Protein AF-A0A0U5F7L4-F1 (afdb_monomer_lite)

Sequence (160 aa):
MARRYADMTDTNKTPPSSIAPKRGPFAKRTLRQHILRRLAMVLPLTLLMIVLAKSGILERMVDRYTFSAQSWYDDTALVQHLRLKVTQNGMTHDRPDCLLFVVNGNDQPTASRIDVMEKSTGTCPAPKGELNKLFTLKVDRMNRIVFSDQGSPGQFHPIP

Structure (mmCIF, N/CA/C/O backbone):
data_AF-A0A0U5F7L4-F1
#
_entry.id   AF-A0A0U5F7L4-F1
#
loop_
_atom_site.group_PDB
_atom_site.id
_atom_site.type_symbol
_atom_site.label_atom_id
_atom_site.label_alt_id
_atom_site.label_comp_id
_atom_site.label_asym_id
_atom_site.label_entity_id
_atom_site.label_seq_id
_atom_site.pdbx_PDB_ins_code
_atom_site.Cartn_x
_atom_site.Cartn_y
_atom_site.Cartn_z
_atom_site.occupancy
_atom_site.B_iso_or_equiv
_atom_site.auth_seq_id
_atom_site.auth_comp_id
_atom_site.auth_asym_id
_atom_site.auth_atom_id
_atom_site.pdbx_PDB_model_num
ATOM 1 N N . MET A 1 1 ? 92.763 34.459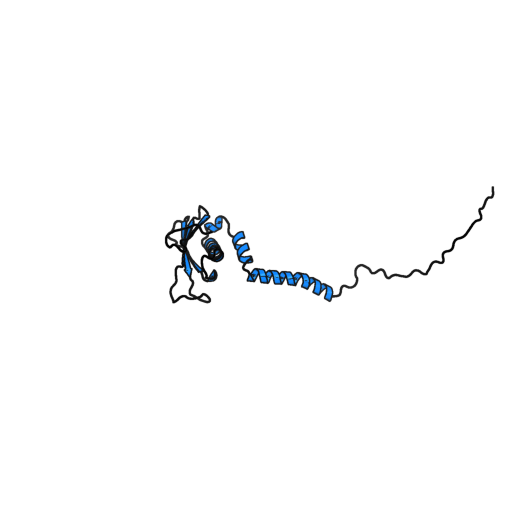 -50.296 1.00 43.00 1 MET A N 1
ATOM 2 C CA . MET A 1 1 ? 91.528 34.441 -49.481 1.00 43.00 1 MET A CA 1
ATOM 3 C C . MET A 1 1 ? 91.872 33.960 -48.080 1.00 43.00 1 MET A C 1
ATOM 5 O O . MET A 1 1 ? 92.042 32.768 -47.882 1.00 43.00 1 MET A O 1
ATOM 9 N N . ALA A 1 2 ? 92.029 34.878 -47.129 1.00 44.31 2 ALA A N 1
ATOM 10 C CA . ALA A 1 2 ? 92.187 34.549 -45.716 1.00 44.31 2 ALA A CA 1
ATOM 11 C C . ALA A 1 2 ? 91.521 35.659 -44.897 1.00 44.31 2 ALA A C 1
ATOM 13 O O . ALA A 1 2 ? 92.039 36.766 -44.797 1.00 44.31 2 ALA A O 1
ATOM 14 N N . ARG A 1 3 ? 90.333 35.374 -44.366 1.00 40.88 3 ARG A N 1
ATOM 15 C CA . ARG A 1 3 ? 89.699 36.143 -43.293 1.00 40.88 3 ARG A CA 1
ATOM 16 C C . ARG A 1 3 ? 89.277 35.128 -42.242 1.00 40.88 3 ARG A C 1
ATOM 18 O O . ARG A 1 3 ? 88.317 34.395 -42.453 1.00 40.88 3 ARG A O 1
ATOM 25 N N . ARG A 1 4 ? 90.024 35.045 -41.143 1.00 45.12 4 ARG A N 1
ATOM 26 C CA . ARG A 1 4 ? 89.525 34.457 -39.899 1.00 45.12 4 ARG A CA 1
ATOM 27 C C . ARG A 1 4 ? 89.303 35.597 -38.923 1.00 45.12 4 ARG A C 1
ATOM 29 O O . ARG A 1 4 ? 90.206 36.385 -38.669 1.00 45.12 4 ARG A O 1
ATOM 36 N N . TYR A 1 5 ? 88.059 35.676 -38.480 1.00 50.41 5 TYR A N 1
ATOM 37 C CA . TYR A 1 5 ? 87.548 36.581 -37.472 1.00 50.41 5 TYR A CA 1
ATOM 38 C C . TYR A 1 5 ? 88.213 36.300 -36.121 1.00 50.41 5 TYR A C 1
ATOM 40 O O . TYR A 1 5 ? 88.305 35.147 -35.702 1.00 50.41 5 TYR A O 1
ATOM 48 N N . ALA A 1 6 ? 88.631 37.366 -35.449 1.00 48.78 6 ALA A N 1
ATOM 49 C CA . ALA A 1 6 ? 88.587 37.453 -33.998 1.00 48.78 6 ALA A CA 1
ATOM 50 C C . ALA A 1 6 ? 87.252 38.126 -33.647 1.00 48.78 6 ALA A C 1
ATOM 52 O O . ALA A 1 6 ? 86.928 39.114 -34.301 1.00 48.78 6 ALA A O 1
ATOM 53 N N . ASP A 1 7 ? 86.483 37.589 -32.695 1.00 41.69 7 ASP A N 1
ATOM 54 C CA . ASP A 1 7 ? 86.175 38.332 -31.467 1.00 41.69 7 ASP A CA 1
ATOM 55 C C . ASP A 1 7 ? 85.413 37.516 -30.402 1.00 41.69 7 ASP A C 1
ATOM 57 O O . ASP A 1 7 ? 84.616 36.640 -30.731 1.00 41.69 7 ASP A O 1
ATOM 61 N N . MET A 1 8 ? 85.696 37.886 -29.146 1.00 43.41 8 MET A N 1
ATOM 62 C CA . MET A 1 8 ? 84.836 37.992 -27.950 1.00 43.41 8 MET A CA 1
ATOM 63 C C . MET A 1 8 ? 83.950 36.810 -27.501 1.00 43.41 8 MET A C 1
ATOM 65 O O . MET A 1 8 ? 82.971 36.438 -28.133 1.00 43.41 8 MET A O 1
ATOM 69 N N . THR A 1 9 ? 84.357 36.123 -26.421 1.00 51.75 9 THR A N 1
ATOM 70 C CA . THR A 1 9 ? 83.845 36.243 -25.028 1.00 51.75 9 THR A CA 1
ATOM 71 C C . THR A 1 9 ? 82.383 35.836 -24.839 1.00 51.75 9 THR A C 1
ATOM 73 O O . THR A 1 9 ? 81.502 36.580 -25.238 1.00 51.75 9 THR A O 1
ATOM 76 N N . ASP A 1 10 ? 82.124 34.760 -24.087 1.00 40.44 10 ASP A N 1
ATOM 77 C CA . ASP A 1 10 ? 81.362 34.916 -22.844 1.00 40.44 10 ASP A CA 1
ATOM 78 C C . ASP A 1 10 ? 81.477 33.709 -21.902 1.00 40.44 10 ASP A C 1
ATOM 80 O O . ASP A 1 10 ? 81.644 32.550 -22.283 1.00 40.44 10 ASP A O 1
ATOM 84 N N . THR A 1 11 ? 81.397 34.057 -20.633 1.00 53.69 11 THR A N 1
ATOM 85 C CA . THR A 1 11 ? 81.319 33.244 -19.434 1.00 53.69 11 THR A CA 1
ATOM 86 C C . THR A 1 11 ? 80.135 32.269 -19.429 1.00 53.69 11 THR A C 1
ATOM 88 O O . THR A 1 11 ? 78.992 32.670 -19.605 1.00 53.69 11 THR A O 1
ATOM 91 N N . ASN A 1 12 ? 80.363 30.998 -19.074 1.00 48.53 12 ASN A N 1
ATOM 92 C CA . ASN A 1 12 ? 79.482 30.354 -18.094 1.00 48.53 12 ASN A CA 1
ATOM 93 C C . ASN A 1 12 ? 80.121 29.123 -17.444 1.00 48.53 12 ASN A C 1
ATOM 95 O O . ASN A 1 12 ? 80.440 28.124 -18.083 1.00 48.53 12 ASN A O 1
ATOM 99 N N . LYS A 1 13 ? 80.294 29.220 -16.130 1.00 47.81 13 LYS A N 1
ATOM 100 C CA . LYS A 1 13 ? 80.770 28.169 -15.241 1.00 47.81 13 LYS A CA 1
ATOM 101 C C . LYS A 1 13 ? 79.574 27.265 -14.934 1.00 47.81 13 LYS A C 1
ATOM 103 O O . LYS A 1 13 ? 78.737 27.616 -14.110 1.00 47.81 13 LYS A O 1
ATOM 108 N N . THR A 1 14 ? 79.473 26.123 -15.605 1.00 52.44 14 THR A N 1
ATOM 109 C CA . THR A 1 14 ? 78.407 25.137 -15.377 1.00 52.44 14 THR A CA 1
ATOM 110 C C . THR A 1 14 ? 78.444 24.643 -13.921 1.00 52.44 14 THR A C 1
ATOM 112 O O . THR A 1 14 ? 79.477 24.116 -13.498 1.00 52.44 14 THR A O 1
ATOM 115 N N . PRO A 1 15 ? 77.371 24.785 -13.120 1.00 60.72 15 PRO A N 1
ATOM 116 C CA . PRO A 1 15 ? 77.307 24.149 -11.809 1.00 60.72 15 PRO A CA 1
ATOM 117 C C . PRO A 1 15 ? 77.112 22.629 -11.971 1.00 60.72 15 PRO A C 1
ATOM 119 O O . PRO A 1 15 ? 76.511 22.189 -12.956 1.00 60.72 15 PRO A O 1
ATOM 122 N N . PRO A 1 16 ? 77.606 21.800 -11.031 1.00 51.84 16 PRO A N 1
ATOM 123 C CA . PRO A 1 16 ? 77.434 20.359 -11.115 1.00 51.84 16 PRO A CA 1
ATOM 124 C C . PRO A 1 16 ? 75.949 19.998 -11.043 1.00 51.84 16 PRO A C 1
ATOM 126 O O . PRO A 1 16 ? 75.221 20.431 -10.151 1.00 51.84 16 PRO A O 1
ATOM 129 N N . SER A 1 17 ? 75.539 19.183 -12.014 1.00 51.44 17 SER A N 1
ATOM 130 C CA . SER A 1 17 ? 74.264 18.477 -12.107 1.00 51.44 17 SER A CA 1
ATOM 131 C C . SER A 1 17 ? 73.779 17.999 -10.735 1.00 51.44 17 SER A C 1
ATOM 133 O O . SER A 1 17 ? 74.253 16.985 -10.216 1.00 51.44 17 SER A O 1
ATOM 135 N N . SER A 1 18 ? 72.794 18.695 -10.163 1.00 50.94 18 SER A N 1
ATOM 136 C CA . SER A 1 18 ? 72.027 18.165 -9.045 1.00 50.94 18 SER A CA 1
ATOM 137 C C . SER A 1 18 ? 71.189 17.002 -9.572 1.00 50.94 18 SER A C 1
ATOM 139 O O . SER A 1 18 ? 70.247 17.154 -10.349 1.00 50.94 18 SER A O 1
ATOM 141 N N . ILE A 1 19 ? 71.572 15.791 -9.178 1.00 56.56 19 ILE A N 1
ATOM 142 C CA . ILE A 1 19 ? 70.751 14.598 -9.349 1.00 56.56 19 ILE A CA 1
ATOM 143 C C . ILE A 1 19 ? 69.530 14.794 -8.447 1.00 56.56 19 ILE A C 1
ATOM 145 O O . ILE A 1 19 ? 69.525 14.423 -7.276 1.00 56.56 19 ILE A O 1
ATOM 149 N N . ALA A 1 20 ? 68.487 15.427 -8.977 1.00 58.56 20 ALA A N 1
ATOM 150 C CA . ALA A 1 20 ? 67.162 15.334 -8.396 1.00 58.56 20 ALA A CA 1
ATOM 151 C C . ALA A 1 20 ? 66.707 13.873 -8.559 1.00 58.56 20 ALA A C 1
ATOM 153 O O . ALA A 1 20 ? 66.640 13.383 -9.693 1.00 58.56 20 ALA A O 1
ATOM 154 N N . PRO A 1 21 ? 66.386 13.139 -7.479 1.00 51.12 21 PRO A N 1
ATOM 155 C CA . PRO A 1 21 ? 65.800 11.824 -7.638 1.00 51.12 21 PRO A CA 1
ATOM 156 C C . PRO A 1 21 ? 64.419 12.018 -8.266 1.00 51.12 21 PRO A C 1
ATOM 158 O O . PRO A 1 21 ? 63.513 12.588 -7.652 1.00 51.12 21 PRO A O 1
ATOM 161 N N . LYS A 1 22 ? 64.263 11.555 -9.511 1.00 52.31 22 LYS A N 1
ATOM 162 C CA . LYS A 1 22 ? 62.968 11.435 -10.183 1.00 52.31 22 LYS A CA 1
ATOM 163 C C . LYS A 1 22 ? 62.052 10.592 -9.292 1.00 52.31 22 LYS A C 1
ATOM 165 O O . LYS A 1 22 ? 62.148 9.367 -9.267 1.00 52.31 22 LYS A O 1
ATOM 170 N N . ARG A 1 23 ? 61.165 11.246 -8.538 1.00 55.59 23 ARG A N 1
ATOM 171 C CA . ARG A 1 23 ? 60.051 10.594 -7.844 1.00 55.59 23 ARG A CA 1
ATOM 172 C C . ARG A 1 23 ? 59.111 10.041 -8.914 1.00 55.59 23 ARG A C 1
ATOM 174 O O . ARG A 1 23 ? 58.290 10.769 -9.459 1.00 55.59 23 ARG A O 1
ATOM 181 N N . GLY A 1 24 ? 59.280 8.764 -9.250 1.00 55.28 24 GLY A N 1
ATOM 182 C CA . GLY A 1 24 ? 58.342 8.027 -10.094 1.00 55.28 24 GLY A CA 1
ATOM 183 C C . GLY A 1 24 ? 56.948 7.940 -9.448 1.00 55.28 24 GLY A C 1
ATOM 184 O O . GLY A 1 24 ? 56.811 8.142 -8.239 1.00 55.28 24 GLY A O 1
ATOM 185 N N . PRO A 1 25 ? 55.901 7.596 -10.217 1.00 58.78 25 PRO A N 1
ATOM 186 C CA . PRO A 1 25 ? 54.493 7.686 -9.801 1.00 58.78 25 PRO A CA 1
ATOM 187 C C . PRO A 1 25 ? 54.070 6.638 -8.751 1.00 58.78 25 PRO A C 1
ATOM 189 O O . PRO A 1 25 ? 52.902 6.559 -8.375 1.00 58.78 25 PRO A O 1
ATOM 192 N N . PHE A 1 26 ? 55.023 5.863 -8.232 1.00 58.25 26 PHE A N 1
ATOM 193 C CA . PHE A 1 26 ? 54.833 4.839 -7.210 1.00 58.25 26 PHE A CA 1
ATOM 194 C C . PHE A 1 26 ? 55.540 5.221 -5.906 1.00 58.25 26 PHE A C 1
ATOM 196 O O . PHE A 1 26 ? 56.263 4.423 -5.308 1.00 58.25 26 PHE A O 1
ATOM 203 N N . ALA A 1 27 ? 55.325 6.453 -5.434 1.00 56.97 27 ALA A N 1
ATOM 204 C CA . ALA A 1 27 ? 55.546 6.761 -4.026 1.00 56.97 27 ALA A CA 1
ATOM 205 C C . ALA A 1 27 ? 54.717 5.758 -3.210 1.00 56.97 27 ALA A C 1
ATOM 207 O O . ALA A 1 27 ? 53.495 5.721 -3.351 1.00 56.97 27 ALA A O 1
ATOM 208 N N . LYS A 1 28 ? 55.396 4.894 -2.443 1.00 58.44 28 LYS A N 1
ATOM 209 C CA . LYS A 1 28 ? 54.816 3.797 -1.658 1.00 58.44 28 LYS A CA 1
ATOM 210 C C . LYS A 1 28 ? 53.598 4.301 -0.873 1.00 58.44 28 LYS A C 1
ATOM 212 O O . LYS A 1 28 ? 53.746 4.900 0.189 1.00 58.44 28 LYS A O 1
ATOM 217 N N . ARG A 1 29 ? 52.393 4.089 -1.414 1.00 57.72 29 ARG A N 1
ATOM 218 C CA . ARG A 1 29 ? 51.141 4.427 -0.735 1.00 57.72 29 ARG A CA 1
ATOM 219 C C . ARG A 1 29 ? 51.043 3.513 0.471 1.00 57.72 29 ARG A C 1
ATOM 221 O O . ARG A 1 29 ? 51.073 2.292 0.343 1.00 57.72 29 ARG A O 1
ATOM 228 N N . THR A 1 30 ? 51.006 4.107 1.654 1.00 69.56 30 THR A N 1
ATOM 229 C CA . THR A 1 30 ? 50.956 3.352 2.902 1.00 69.56 30 THR A CA 1
ATOM 230 C C . THR A 1 30 ? 49.637 2.573 2.956 1.00 69.56 30 THR A C 1
ATOM 232 O O . THR A 1 30 ? 48.599 3.077 2.526 1.00 69.56 30 THR A O 1
ATOM 235 N N . LEU A 1 31 ? 49.640 1.347 3.493 1.00 66.81 31 LEU A N 1
ATOM 236 C CA . LEU A 1 31 ? 48.420 0.545 3.729 1.00 66.81 31 LEU A CA 1
ATOM 237 C C . LEU A 1 31 ? 47.307 1.376 4.397 1.00 66.81 31 LEU A C 1
ATOM 239 O O . LEU A 1 31 ? 46.130 1.247 4.064 1.00 66.81 31 LEU A O 1
ATOM 243 N N . ARG A 1 32 ? 47.707 2.313 5.266 1.00 68.75 32 ARG A N 1
ATOM 244 C CA . ARG A 1 32 ? 46.832 3.287 5.930 1.00 68.75 32 ARG A CA 1
ATOM 245 C C . ARG A 1 32 ? 46.059 4.179 4.950 1.00 68.75 32 ARG A C 1
ATOM 247 O O . ARG A 1 32 ? 44.870 4.384 5.158 1.00 68.75 32 ARG A O 1
ATOM 254 N N . GLN A 1 33 ? 46.671 4.656 3.863 1.00 72.38 33 GLN A N 1
ATOM 255 C CA . GLN A 1 33 ? 45.979 5.451 2.836 1.00 72.38 33 GLN A CA 1
ATOM 256 C C . GLN A 1 33 ? 44.962 4.628 2.035 1.00 72.38 33 GLN A C 1
ATOM 258 O O . GLN A 1 33 ? 43.900 5.141 1.684 1.00 72.38 33 GLN A O 1
ATOM 263 N N . HIS A 1 34 ? 45.251 3.351 1.770 1.00 73.69 34 HIS A N 1
ATOM 264 C CA . HIS A 1 34 ? 44.293 2.460 1.109 1.00 73.69 34 HIS A CA 1
ATOM 265 C C . HIS A 1 34 ? 43.076 2.175 1.995 1.00 73.69 34 HIS A C 1
ATOM 267 O O . HIS A 1 34 ? 41.945 2.200 1.509 1.00 73.69 34 HIS A O 1
ATOM 273 N N . ILE A 1 35 ? 43.303 1.959 3.292 1.00 76.31 35 ILE A N 1
ATOM 274 C CA . ILE A 1 35 ? 42.242 1.723 4.275 1.00 76.31 35 ILE A CA 1
ATOM 275 C C . ILE A 1 35 ? 41.391 2.984 4.470 1.00 76.31 35 ILE A C 1
ATOM 277 O O . ILE A 1 35 ? 40.173 2.899 4.352 1.00 76.31 35 ILE A O 1
ATOM 281 N N . LEU A 1 36 ? 42.008 4.156 4.666 1.00 81.44 36 LEU A N 1
ATOM 282 C CA . LEU A 1 36 ? 41.296 5.435 4.811 1.00 81.44 36 LEU A CA 1
ATOM 283 C C . LEU A 1 36 ? 40.423 5.757 3.594 1.00 81.44 36 LEU A C 1
ATOM 285 O O . LEU A 1 36 ? 39.279 6.169 3.753 1.00 81.44 36 LEU A O 1
ATOM 289 N N . ARG A 1 37 ? 40.920 5.515 2.374 1.00 78.69 37 ARG A N 1
ATOM 290 C CA . ARG A 1 37 ? 40.140 5.740 1.148 1.00 78.69 37 ARG A CA 1
ATOM 291 C C . ARG A 1 37 ? 38.976 4.757 1.001 1.00 78.69 37 ARG A C 1
ATOM 293 O O . ARG A 1 37 ? 37.916 5.154 0.528 1.00 78.69 37 ARG A O 1
ATOM 300 N N . ARG A 1 38 ? 39.154 3.492 1.403 1.00 75.94 38 ARG A N 1
ATOM 301 C CA . ARG A 1 38 ? 38.055 2.512 1.426 1.00 75.94 38 ARG A CA 1
ATOM 302 C C . ARG A 1 38 ? 37.016 2.876 2.482 1.00 75.94 38 ARG A C 1
ATOM 304 O O . ARG A 1 38 ? 35.839 2.891 2.156 1.00 75.94 38 ARG A O 1
ATOM 311 N N . LEU A 1 39 ? 37.432 3.247 3.691 1.00 79.75 39 LEU A N 1
ATOM 312 C CA . LEU A 1 39 ? 36.534 3.731 4.744 1.00 79.75 39 LEU A CA 1
ATOM 313 C C . LEU A 1 39 ? 35.751 4.969 4.299 1.00 79.75 39 LEU A C 1
ATOM 315 O O . LEU A 1 39 ? 34.542 5.003 4.478 1.00 79.75 39 LEU A O 1
ATOM 319 N N . ALA A 1 40 ? 36.399 5.930 3.642 1.00 81.94 40 ALA A N 1
ATOM 320 C CA . ALA A 1 40 ? 35.739 7.138 3.151 1.00 81.94 40 ALA A CA 1
ATOM 321 C C . ALA A 1 40 ? 34.647 6.871 2.098 1.00 81.94 40 ALA A C 1
ATOM 323 O O . ALA A 1 40 ? 33.744 7.687 1.966 1.00 81.94 40 ALA A O 1
ATOM 324 N N . MET A 1 41 ? 34.704 5.754 1.361 1.00 80.06 41 MET A N 1
ATOM 325 C CA . MET A 1 41 ? 33.634 5.358 0.431 1.00 80.06 41 MET A CA 1
ATOM 326 C C . MET A 1 41 ? 32.618 4.404 1.059 1.00 80.06 41 MET A C 1
ATOM 328 O O . MET A 1 41 ? 31.425 4.525 0.809 1.00 80.06 41 MET A O 1
ATOM 332 N N . VAL A 1 42 ? 33.077 3.448 1.867 1.00 84.25 42 VAL A N 1
ATOM 333 C CA . VAL A 1 42 ? 32.216 2.411 2.448 1.00 84.25 42 VAL A CA 1
ATOM 334 C C . VAL A 1 42 ? 31.340 2.991 3.554 1.00 84.25 42 VAL A C 1
ATOM 336 O O . VAL A 1 42 ? 30.157 2.683 3.605 1.00 84.25 42 VAL A O 1
ATOM 339 N N . LEU A 1 43 ? 31.888 3.866 4.400 1.00 84.50 43 LEU A N 1
ATOM 340 C CA . LEU A 1 43 ? 31.175 4.453 5.533 1.00 84.50 43 LEU A CA 1
ATOM 341 C C . LEU A 1 43 ? 29.956 5.309 5.133 1.00 84.50 43 LEU A C 1
ATOM 343 O O . LEU A 1 43 ? 28.902 5.111 5.732 1.00 84.50 43 LEU A O 1
ATOM 347 N N . PRO A 1 44 ? 30.016 6.216 4.133 1.00 84.81 44 PRO A N 1
ATOM 348 C CA . PRO A 1 44 ? 28.811 6.918 3.694 1.00 84.81 44 PRO A CA 1
ATOM 349 C C . PRO A 1 44 ? 27.798 5.970 3.045 1.00 84.81 44 PRO A C 1
ATOM 351 O O . PRO A 1 44 ? 26.600 6.173 3.209 1.00 84.81 44 PRO A O 1
ATOM 354 N N . LEU A 1 45 ? 28.250 4.912 2.361 1.00 85.38 45 LEU A N 1
ATOM 355 C CA . LEU A 1 45 ? 27.358 3.936 1.733 1.00 85.38 45 LEU A CA 1
ATOM 356 C C . LEU A 1 45 ? 26.603 3.095 2.775 1.00 85.38 45 LEU A C 1
ATOM 358 O O . LEU A 1 45 ? 25.405 2.857 2.632 1.00 85.38 45 LEU A O 1
ATOM 362 N N . THR A 1 46 ? 27.282 2.666 3.842 1.00 84.69 46 THR A N 1
ATOM 363 C CA . THR A 1 46 ? 26.656 1.908 4.934 1.00 84.69 46 THR A CA 1
ATOM 364 C C . THR A 1 46 ? 25.726 2.785 5.763 1.00 84.69 46 THR A C 1
ATOM 366 O O . THR A 1 46 ? 24.620 2.353 6.074 1.00 84.69 46 THR A O 1
ATOM 369 N N . LEU A 1 47 ? 26.116 4.028 6.063 1.00 87.12 47 LEU A N 1
ATOM 370 C CA . LEU A 1 47 ? 25.229 5.005 6.703 1.00 87.12 47 LEU A CA 1
ATOM 371 C C . LEU A 1 47 ? 23.982 5.267 5.862 1.00 87.12 47 LEU A C 1
ATOM 373 O O . LEU A 1 47 ? 22.879 5.251 6.402 1.00 87.12 47 LEU A O 1
ATOM 377 N N . LEU A 1 48 ? 24.141 5.445 4.548 1.00 83.38 48 LEU A N 1
ATOM 378 C CA . LEU A 1 48 ? 23.018 5.609 3.633 1.00 83.38 48 LEU A CA 1
ATOM 379 C C . LEU A 1 48 ? 22.078 4.399 3.697 1.00 83.38 48 LEU A C 1
ATOM 381 O O . LEU A 1 48 ? 20.877 4.584 3.858 1.00 83.38 48 LEU A O 1
ATOM 385 N N . MET A 1 49 ? 22.607 3.173 3.654 1.00 82.62 49 MET A N 1
ATOM 386 C CA . MET A 1 49 ? 21.791 1.958 3.778 1.00 82.62 49 MET A CA 1
ATOM 387 C C . MET A 1 49 ? 21.044 1.876 5.113 1.00 82.62 49 MET A C 1
ATOM 389 O O . MET A 1 49 ? 19.864 1.535 5.131 1.00 82.62 49 MET A O 1
ATOM 393 N N . ILE A 1 50 ? 21.688 2.236 6.226 1.00 82.25 50 ILE A N 1
ATOM 394 C CA . ILE A 1 50 ? 21.047 2.262 7.550 1.00 82.25 50 ILE A CA 1
ATOM 395 C C . ILE A 1 50 ? 19.914 3.296 7.582 1.00 82.25 50 ILE A C 1
ATOM 397 O O . ILE A 1 50 ? 18.826 3.011 8.087 1.00 82.25 50 ILE A O 1
ATOM 401 N N . VAL A 1 51 ? 20.145 4.487 7.025 1.00 81.12 51 VAL A N 1
ATOM 402 C CA . VAL A 1 51 ? 19.130 5.544 6.940 1.00 81.12 51 VAL A CA 1
ATOM 403 C C . VAL A 1 51 ? 17.961 5.100 6.062 1.00 81.12 51 VAL A C 1
ATOM 405 O O . VAL A 1 51 ? 16.809 5.267 6.460 1.00 81.12 51 VAL A O 1
ATOM 408 N N . LEU A 1 52 ? 18.224 4.492 4.904 1.00 72.75 52 LEU A N 1
ATOM 409 C CA . LEU A 1 52 ? 17.188 3.986 3.999 1.00 72.75 52 LEU A CA 1
ATOM 410 C C . LEU A 1 52 ? 16.346 2.881 4.648 1.00 72.75 52 LEU A C 1
ATOM 412 O O . LEU A 1 52 ? 15.121 2.949 4.584 1.00 72.75 52 LEU A O 1
ATOM 416 N N . ALA A 1 53 ? 16.984 1.931 5.336 1.00 68.50 53 ALA A N 1
ATOM 417 C CA . ALA A 1 53 ? 16.294 0.853 6.042 1.00 68.50 53 ALA A CA 1
ATOM 418 C C . ALA A 1 53 ? 15.444 1.367 7.218 1.00 68.50 53 ALA A C 1
ATOM 420 O O . ALA A 1 53 ? 14.345 0.881 7.458 1.00 68.50 53 ALA A O 1
ATOM 421 N N . LYS A 1 54 ? 15.918 2.379 7.957 1.00 68.44 54 LYS A N 1
ATOM 422 C CA . LYS A 1 54 ? 15.181 2.932 9.108 1.00 68.44 54 LYS A CA 1
ATOM 423 C C . LYS A 1 54 ? 14.061 3.896 8.703 1.00 68.44 54 LYS A C 1
ATOM 425 O O . LYS A 1 54 ? 13.113 4.081 9.458 1.00 68.44 54 LYS A O 1
ATOM 430 N N . SER A 1 55 ? 14.181 4.536 7.541 1.00 66.12 55 SER A N 1
ATOM 431 C CA . SER A 1 55 ? 13.227 5.546 7.057 1.00 66.12 55 SER A CA 1
ATOM 432 C C . SER A 1 55 ? 12.022 4.966 6.312 1.00 66.12 55 SER A C 1
ATOM 434 O O . SER A 1 55 ? 11.078 5.710 6.022 1.00 66.12 55 SER A O 1
ATOM 436 N N . GLY A 1 56 ? 12.038 3.668 5.991 1.00 63.50 56 GLY A N 1
ATOM 437 C CA . GLY A 1 56 ? 10.976 3.021 5.222 1.00 63.50 56 GLY A CA 1
ATOM 438 C C . GLY A 1 56 ? 10.968 3.415 3.736 1.00 63.50 56 GLY A C 1
ATOM 439 O O . GLY A 1 56 ? 9.958 3.252 3.055 1.00 63.50 56 GLY A O 1
ATOM 440 N N . ILE A 1 57 ? 12.035 4.059 3.237 1.00 67.69 57 ILE A N 1
ATOM 441 C CA . ILE A 1 57 ? 12.101 4.576 1.856 1.00 67.69 57 ILE A CA 1
ATOM 442 C C . ILE A 1 57 ? 12.255 3.431 0.854 1.00 67.69 57 ILE A C 1
ATOM 444 O O . ILE A 1 57 ? 11.715 3.511 -0.250 1.00 67.69 57 ILE A O 1
ATOM 448 N N . LEU A 1 58 ? 12.969 2.370 1.232 1.00 61.59 58 LEU A N 1
ATOM 449 C CA . LEU A 1 58 ? 13.201 1.229 0.354 1.00 61.59 58 LEU A CA 1
ATOM 450 C C . LEU A 1 58 ? 11.883 0.507 0.052 1.00 61.59 58 LEU A C 1
ATOM 452 O O . LEU A 1 58 ? 11.586 0.221 -1.102 1.00 61.59 58 LEU A O 1
ATOM 456 N N . GLU A 1 59 ? 11.044 0.329 1.066 1.00 59.47 59 GLU A N 1
ATOM 457 C CA . GLU A 1 59 ? 9.707 -0.252 0.976 1.00 59.47 59 GLU A CA 1
ATOM 458 C C . GLU A 1 59 ? 8.793 0.593 0.076 1.00 59.47 59 GLU A C 1
ATOM 460 O O . GLU A 1 59 ? 8.055 0.043 -0.736 1.00 59.47 59 GLU A O 1
ATOM 465 N N . ARG A 1 60 ? 8.901 1.931 0.139 1.00 60.22 60 ARG A N 1
ATOM 466 C CA . ARG A 1 60 ? 8.159 2.856 -0.744 1.00 60.22 60 ARG A CA 1
ATOM 467 C C . ARG A 1 60 ? 8.583 2.751 -2.209 1.00 60.22 60 ARG A C 1
ATOM 469 O O . ARG A 1 60 ? 7.740 2.862 -3.096 1.00 60.22 60 ARG A O 1
ATOM 476 N N . MET A 1 61 ? 9.882 2.598 -2.474 1.00 61.50 61 MET A N 1
ATOM 477 C CA . MET A 1 61 ? 10.389 2.465 -3.844 1.00 61.50 61 MET A CA 1
ATOM 478 C C . MET A 1 61 ? 10.066 1.097 -4.432 1.00 61.50 61 MET A C 1
ATOM 480 O O . MET A 1 61 ? 9.674 1.024 -5.593 1.00 61.50 61 MET A O 1
ATOM 484 N N . VAL A 1 62 ? 10.198 0.038 -3.631 1.00 61.09 62 VAL A N 1
ATOM 485 C CA . VAL A 1 62 ? 9.845 -1.320 -4.047 1.00 61.09 62 VAL A CA 1
ATOM 486 C C . VAL A 1 62 ? 8.363 -1.385 -4.383 1.00 61.09 62 VAL A C 1
ATOM 488 O O . VAL A 1 62 ? 8.048 -1.786 -5.493 1.00 61.09 62 VAL A O 1
ATOM 491 N N . ASP A 1 63 ? 7.474 -0.892 -3.516 1.00 58.62 63 ASP A N 1
ATOM 492 C CA . ASP A 1 63 ? 6.029 -0.928 -3.768 1.00 58.62 63 ASP A CA 1
ATOM 493 C C . ASP A 1 63 ? 5.647 -0.192 -5.059 1.00 58.62 63 ASP A C 1
ATOM 495 O O . ASP A 1 63 ? 4.954 -0.739 -5.912 1.00 58.62 63 ASP A O 1
ATOM 499 N N . ARG A 1 64 ? 6.196 1.009 -5.286 1.00 61.31 64 ARG A N 1
ATOM 500 C CA . ARG A 1 64 ? 5.932 1.760 -6.522 1.00 61.31 64 ARG A CA 1
ATOM 501 C C . ARG A 1 64 ? 6.501 1.074 -7.773 1.00 61.31 64 ARG A C 1
ATOM 503 O O . ARG A 1 64 ? 5.976 1.276 -8.863 1.00 61.31 64 ARG A O 1
ATOM 510 N N . TYR A 1 65 ? 7.579 0.303 -7.635 1.00 56.81 65 TYR A N 1
ATOM 511 C CA . TYR A 1 65 ? 8.214 -0.404 -8.749 1.00 56.81 65 TYR A CA 1
ATOM 512 C C . TYR A 1 65 ? 7.546 -1.753 -9.051 1.00 56.81 65 TYR A C 1
ATOM 514 O O . TYR A 1 65 ? 7.465 -2.152 -10.211 1.00 56.81 65 TYR A O 1
ATOM 522 N N . THR A 1 66 ? 7.055 -2.459 -8.032 1.00 63.53 66 THR A N 1
ATOM 523 C CA . THR A 1 66 ? 6.443 -3.786 -8.183 1.00 63.53 66 THR A CA 1
ATOM 524 C C . THR A 1 66 ? 4.933 -3.731 -8.394 1.00 63.53 66 THR A C 1
ATOM 526 O O . THR A 1 66 ? 4.365 -4.686 -8.924 1.00 63.53 66 THR A O 1
ATOM 529 N N . PHE A 1 67 ? 4.271 -2.632 -8.021 1.00 75.94 67 PHE A N 1
ATOM 530 C CA . PHE A 1 67 ? 2.839 -2.465 -8.243 1.00 75.94 67 PHE A CA 1
ATOM 531 C C . PHE A 1 67 ? 2.564 -2.056 -9.699 1.00 75.94 67 PHE A C 1
ATOM 533 O O . PHE A 1 67 ? 2.804 -0.925 -10.120 1.00 75.94 67 PHE A O 1
ATOM 540 N N . SER A 1 68 ? 2.082 -3.010 -10.490 1.00 77.62 68 SER A N 1
ATOM 541 C CA . SER A 1 68 ? 1.814 -2.867 -11.923 1.00 77.62 68 SER A CA 1
ATOM 542 C C . SER A 1 68 ? 0.308 -2.880 -12.212 1.00 77.62 68 SER A C 1
ATOM 544 O O . SER A 1 68 ? -0.522 -3.050 -11.327 1.00 77.62 68 SER A O 1
ATOM 546 N N . ALA A 1 69 ? -0.100 -2.727 -13.473 1.00 80.88 69 ALA A N 1
ATOM 547 C CA . ALA A 1 69 ? -1.516 -2.861 -13.833 1.00 80.88 69 ALA A CA 1
ATOM 548 C C . ALA A 1 69 ? -2.115 -4.221 -13.413 1.00 80.88 69 ALA A C 1
ATOM 550 O O . ALA A 1 69 ? -3.294 -4.292 -13.077 1.00 80.88 69 ALA A O 1
ATOM 551 N N . GLN A 1 70 ? -1.295 -5.277 -13.401 1.00 82.62 70 GLN A N 1
ATOM 552 C CA . GLN A 1 70 ? -1.719 -6.629 -13.049 1.00 82.62 70 GLN A CA 1
ATOM 553 C C . GLN A 1 70 ? -1.928 -6.811 -11.540 1.00 82.62 70 GLN A C 1
ATOM 555 O O . GLN A 1 70 ? -2.787 -7.593 -11.141 1.00 82.62 70 GLN A O 1
ATOM 560 N N . SER A 1 71 ? -1.201 -6.074 -10.693 1.00 85.12 71 SER A N 1
ATOM 561 C CA . SER A 1 71 ? -1.296 -6.221 -9.232 1.00 85.12 71 SER A CA 1
ATOM 562 C C . SER A 1 71 ? -2.618 -5.721 -8.652 1.00 85.12 71 SER A C 1
ATOM 564 O O . SER A 1 71 ? -2.934 -6.044 -7.516 1.00 85.12 71 SER A O 1
ATOM 566 N N . TRP A 1 72 ? -3.429 -4.998 -9.430 1.00 85.88 72 TRP A N 1
ATOM 567 C CA . TRP A 1 72 ? -4.816 -4.689 -9.066 1.00 85.88 72 TRP A CA 1
ATOM 568 C C . TRP A 1 72 ? -5.702 -5.934 -8.983 1.00 85.88 72 TRP A C 1
ATOM 570 O O . TRP A 1 72 ? -6.709 -5.915 -8.282 1.00 85.88 72 TRP A O 1
ATOM 580 N N . TYR A 1 73 ? -5.337 -7.005 -9.689 1.00 87.12 73 TYR A N 1
ATOM 581 C CA . TYR A 1 73 ? -6.073 -8.268 -9.701 1.00 87.12 73 TYR A CA 1
ATOM 582 C C . TYR A 1 73 ? -5.509 -9.302 -8.717 1.00 87.12 73 TYR A C 1
ATOM 584 O O . TYR A 1 73 ? -6.160 -10.313 -8.483 1.00 87.12 73 TYR A O 1
ATOM 592 N N . ASP A 1 74 ? -4.341 -9.043 -8.129 1.00 86.44 74 ASP A N 1
ATOM 593 C CA . ASP A 1 74 ? -3.728 -9.886 -7.103 1.00 86.44 74 ASP A CA 1
ATOM 594 C C . ASP A 1 74 ? -4.038 -9.318 -5.714 1.00 86.44 74 ASP A C 1
ATOM 596 O O . ASP A 1 74 ? -3.530 -8.263 -5.334 1.00 86.44 74 ASP A O 1
ATOM 600 N N . ASP A 1 75 ? -4.857 -10.035 -4.946 1.00 85.50 75 ASP A N 1
ATOM 601 C CA . ASP A 1 75 ? -5.291 -9.619 -3.609 1.00 85.50 75 ASP A CA 1
ATOM 602 C C . ASP A 1 75 ? -4.113 -9.401 -2.654 1.00 85.50 75 ASP A C 1
ATOM 604 O O . ASP A 1 75 ? -4.157 -8.497 -1.820 1.00 85.50 75 ASP A O 1
ATOM 608 N N . THR A 1 76 ? -3.033 -10.175 -2.792 1.00 86.62 76 THR A N 1
ATOM 609 C CA . THR A 1 76 ? -1.860 -10.064 -1.915 1.00 86.62 76 THR A CA 1
ATOM 610 C C . THR A 1 76 ? -1.104 -8.773 -2.200 1.00 86.62 76 THR A C 1
ATOM 612 O O . THR A 1 76 ? -0.814 -7.998 -1.283 1.00 86.62 76 THR A O 1
ATOM 615 N N . ALA A 1 77 ? -0.822 -8.515 -3.479 1.00 87.31 77 ALA A N 1
ATOM 616 C CA . ALA A 1 77 ? -0.128 -7.308 -3.910 1.00 87.31 77 ALA A CA 1
ATOM 617 C C . ALA A 1 77 ? -0.973 -6.051 -3.644 1.00 87.31 77 ALA A C 1
ATOM 619 O O . ALA A 1 77 ? -0.454 -5.044 -3.160 1.00 87.31 77 ALA A O 1
ATOM 620 N N . LEU A 1 78 ? -2.283 -6.124 -3.896 1.00 88.19 78 LEU A N 1
ATOM 621 C CA . LEU A 1 78 ? -3.238 -5.054 -3.623 1.00 88.19 78 LEU A CA 1
ATOM 622 C C . LEU A 1 78 ? -3.309 -4.721 -2.133 1.00 88.19 78 LEU A C 1
ATOM 624 O O . LEU A 1 78 ? -3.196 -3.554 -1.764 1.00 88.19 78 LEU A O 1
ATOM 628 N N . VAL A 1 79 ? -3.453 -5.720 -1.261 1.00 89.81 79 VAL A N 1
ATOM 629 C CA . VAL A 1 79 ? -3.498 -5.501 0.191 1.00 89.81 79 VAL A CA 1
ATOM 630 C C . VAL A 1 79 ? -2.191 -4.898 0.701 1.00 89.81 79 VAL A C 1
ATOM 632 O O . VAL A 1 79 ? -2.219 -3.989 1.533 1.00 89.81 79 VAL A O 1
ATOM 635 N N . GLN A 1 80 ? -1.043 -5.358 0.202 1.00 87.94 80 GLN A N 1
ATOM 636 C CA . GLN A 1 80 ? 0.249 -4.802 0.597 1.00 87.94 80 GLN A CA 1
ATOM 637 C C . GLN A 1 80 ? 0.402 -3.334 0.175 1.00 87.94 80 GLN A C 1
ATOM 639 O O . GLN A 1 80 ? 0.818 -2.509 0.992 1.00 87.94 80 GLN A O 1
ATOM 644 N N . HIS A 1 81 ? -0.015 -3.000 -1.046 1.00 88.19 81 HIS A N 1
ATOM 645 C CA . HIS A 1 81 ? -0.047 -1.624 -1.531 1.00 88.19 81 HIS A CA 1
ATOM 646 C C . HIS A 1 81 ? -0.989 -0.744 -0.692 1.00 88.19 81 HIS A C 1
ATOM 648 O O . HIS A 1 81 ? -0.614 0.335 -0.228 1.00 88.19 81 HIS A O 1
ATOM 654 N N . LEU A 1 82 ? -2.204 -1.228 -0.414 1.00 89.12 82 LEU A N 1
ATOM 655 C CA . LEU A 1 82 ? -3.198 -0.506 0.385 1.00 89.12 82 LEU A CA 1
ATOM 656 C C . LEU A 1 82 ? -2.731 -0.269 1.819 1.00 89.12 82 LEU A C 1
ATOM 658 O O . LEU A 1 82 ? -2.945 0.817 2.352 1.00 89.12 82 LEU A O 1
ATOM 662 N N . ARG A 1 83 ? -2.048 -1.240 2.430 1.00 89.56 83 ARG A N 1
ATOM 663 C CA . ARG A 1 83 ? -1.456 -1.111 3.768 1.00 89.56 83 ARG A CA 1
ATOM 664 C C . ARG A 1 83 ? -0.490 0.070 3.855 1.00 89.56 83 ARG A C 1
ATOM 666 O O . ARG A 1 83 ? -0.509 0.818 4.835 1.00 89.56 83 ARG A O 1
ATOM 673 N N . LEU A 1 84 ? 0.330 0.260 2.827 1.00 86.75 84 LEU A N 1
ATOM 674 C CA . LEU A 1 84 ? 1.239 1.399 2.747 1.00 86.75 84 LEU A CA 1
ATOM 675 C C . LEU A 1 84 ? 0.478 2.696 2.465 1.00 86.75 84 LEU A C 1
ATOM 677 O O . LEU A 1 84 ? 0.725 3.698 3.132 1.00 86.75 84 LEU A O 1
ATOM 681 N N . LYS A 1 85 ? -0.479 2.679 1.535 1.00 88.38 85 LYS A N 1
ATOM 682 C CA . LYS A 1 85 ? -1.233 3.875 1.141 1.00 88.38 85 LYS A CA 1
ATOM 683 C C . LYS A 1 85 ? -2.087 4.443 2.283 1.00 88.38 85 LYS A C 1
ATOM 685 O O . LYS A 1 85 ? -2.049 5.639 2.545 1.00 88.38 85 LYS A O 1
ATOM 690 N N . VAL A 1 86 ? -2.784 3.577 3.017 1.00 89.06 86 VAL A N 1
ATOM 691 C CA . VAL A 1 86 ? -3.600 3.923 4.194 1.00 89.06 86 VAL A CA 1
ATOM 692 C C . VAL A 1 86 ? -2.774 4.621 5.275 1.00 89.06 86 VAL A C 1
ATOM 694 O O . VAL A 1 86 ? -3.186 5.646 5.815 1.00 89.06 86 VAL A O 1
ATOM 697 N N . THR A 1 87 ? -1.592 4.088 5.581 1.00 88.06 87 THR A N 1
ATOM 698 C CA . THR A 1 87 ? -0.731 4.650 6.632 1.00 88.06 87 THR A CA 1
ATOM 699 C C . THR A 1 87 ? -0.031 5.928 6.185 1.00 88.06 87 THR A C 1
ATOM 701 O O . THR A 1 87 ? 0.102 6.860 6.972 1.00 88.06 87 THR A O 1
ATOM 704 N N . GLN A 1 88 ? 0.353 6.026 4.910 1.00 84.75 88 GLN A N 1
ATOM 705 C CA . GLN A 1 88 ? 0.931 7.246 4.334 1.00 84.75 88 GLN A CA 1
ATOM 706 C C . GLN A 1 88 ? -0.057 8.412 4.309 1.00 84.75 88 GLN A C 1
ATOM 708 O O . GLN A 1 88 ? 0.325 9.541 4.607 1.00 84.75 88 GLN A O 1
ATOM 713 N N . ASN A 1 89 ? -1.321 8.133 4.000 1.00 85.50 89 ASN A N 1
ATOM 714 C CA . ASN A 1 89 ? -2.376 9.139 3.943 1.00 85.50 89 ASN A CA 1
ATOM 715 C C . ASN A 1 89 ? -2.898 9.546 5.333 1.00 85.50 89 ASN A C 1
ATOM 717 O O . ASN A 1 89 ? -3.838 10.330 5.423 1.00 85.50 89 ASN A O 1
ATOM 721 N N . GLY A 1 90 ? -2.319 9.011 6.416 1.00 85.88 90 GLY A N 1
ATOM 722 C CA . GLY A 1 90 ? -2.755 9.301 7.782 1.00 85.88 90 GLY A CA 1
ATOM 723 C C . GLY A 1 90 ? -4.165 8.792 8.079 1.00 85.88 90 GLY A C 1
ATOM 724 O O . GLY A 1 90 ? -4.852 9.340 8.936 1.00 85.88 90 GLY A O 1
ATOM 725 N N . MET A 1 91 ? -4.620 7.754 7.367 1.00 86.69 91 MET A N 1
ATOM 726 C CA . MET A 1 91 ? -5.976 7.231 7.538 1.00 86.69 91 MET A CA 1
ATOM 727 C C . MET A 1 91 ? -6.146 6.440 8.849 1.00 86.69 91 MET A C 1
ATOM 729 O O . MET A 1 91 ? -7.252 6.149 9.301 1.00 86.69 91 MET A O 1
ATOM 733 N N . THR A 1 92 ? -5.037 6.062 9.471 1.00 86.69 92 THR A N 1
ATOM 734 C CA . THR A 1 92 ? -4.990 5.412 10.776 1.00 86.69 92 THR A CA 1
ATOM 735 C C . THR A 1 92 ? -3.735 5.856 11.515 1.00 86.69 92 THR A C 1
ATOM 737 O O . THR A 1 92 ? -2.740 6.233 10.894 1.00 86.69 92 THR A O 1
ATOM 740 N N . HIS A 1 93 ? -3.805 5.830 12.842 1.00 83.94 93 HIS A N 1
ATOM 741 C CA . HIS A 1 93 ? -2.680 6.130 13.726 1.00 83.94 93 HIS A CA 1
ATOM 742 C C . HIS A 1 93 ? -1.800 4.896 13.965 1.00 83.94 93 HIS A C 1
ATOM 744 O O . HIS A 1 93 ? -0.684 5.018 14.474 1.00 83.94 93 HIS A O 1
ATOM 750 N N . ASP A 1 94 ? -2.291 3.717 13.584 1.00 83.19 94 ASP A N 1
ATOM 751 C CA . ASP A 1 94 ? -1.578 2.466 13.756 1.00 83.19 94 ASP A CA 1
ATOM 752 C C . ASP A 1 94 ? -0.494 2.259 12.704 1.00 83.19 94 ASP A C 1
ATOM 754 O O . ASP A 1 94 ? -0.552 2.731 11.564 1.00 83.19 94 ASP A O 1
ATOM 758 N N . ARG A 1 95 ? 0.515 1.479 13.094 1.00 83.69 95 ARG A N 1
ATOM 759 C CA . ARG A 1 95 ? 1.565 1.040 12.178 1.00 83.69 95 ARG A CA 1
ATOM 760 C C . ARG A 1 95 ? 0.987 0.075 11.129 1.00 83.69 95 ARG A C 1
ATOM 762 O O . ARG A 1 95 ? 0.075 -0.691 11.440 1.00 83.69 95 ARG A O 1
ATOM 769 N N . PRO A 1 96 ? 1.543 0.031 9.905 1.00 83.81 96 PRO A N 1
ATOM 770 C CA . PRO A 1 96 ? 1.015 -0.804 8.820 1.00 83.81 96 PRO A CA 1
ATOM 771 C C . PRO A 1 96 ? 0.963 -2.305 9.153 1.00 83.81 96 PRO A C 1
ATOM 773 O O . PRO A 1 96 ? 0.056 -3.007 8.710 1.00 83.81 96 PRO A O 1
ATOM 776 N N . ASP A 1 97 ? 1.910 -2.809 9.945 1.00 83.44 97 ASP A N 1
ATOM 777 C CA . ASP A 1 97 ? 1.975 -4.196 10.430 1.00 83.44 97 ASP A CA 1
ATOM 778 C C . ASP A 1 97 ? 0.876 -4.546 11.449 1.00 83.44 97 ASP A C 1
ATOM 780 O O . ASP A 1 97 ? 0.563 -5.726 11.644 1.00 83.44 97 ASP A O 1
ATOM 784 N N . CYS A 1 98 ? 0.264 -3.526 12.050 1.00 86.00 98 CYS A N 1
ATOM 785 C CA . CYS A 1 98 ? -0.859 -3.633 12.975 1.00 86.00 98 CYS A CA 1
ATOM 786 C C . CYS A 1 98 ? -2.223 -3.503 12.289 1.00 86.00 98 CYS A C 1
ATOM 788 O O . CYS A 1 98 ? -3.244 -3.521 12.965 1.00 86.00 98 CYS A O 1
ATOM 790 N N . LEU A 1 99 ? -2.260 -3.427 10.958 1.00 87.94 99 LEU A N 1
ATOM 791 C CA . LEU A 1 99 ? -3.501 -3.395 10.192 1.00 87.94 99 LEU A CA 1
ATOM 792 C C . LEU A 1 99 ? -3.795 -4.763 9.582 1.00 87.94 99 LEU A C 1
ATOM 794 O O . LEU A 1 99 ? -2.976 -5.338 8.844 1.00 87.94 99 LEU A O 1
ATOM 798 N N . LEU A 1 100 ? -4.995 -5.263 9.856 1.00 89.00 100 LEU A N 1
ATOM 799 C CA . LEU A 1 100 ? -5.566 -6.432 9.209 1.00 89.00 100 LEU A CA 1
ATOM 800 C C . LEU A 1 100 ? -6.483 -5.978 8.072 1.00 89.00 100 LEU A C 1
ATOM 802 O O . LEU A 1 100 ? -7.360 -5.144 8.267 1.00 89.00 100 LEU A O 1
ATOM 806 N N . PHE A 1 101 ? -6.272 -6.543 6.890 1.00 90.06 101 PHE A N 1
ATOM 807 C CA . PHE A 1 101 ? -7.102 -6.305 5.716 1.00 90.06 101 PHE A CA 1
ATOM 808 C C . PHE A 1 101 ? -7.880 -7.585 5.433 1.00 90.06 101 PHE A C 1
ATOM 810 O O . PHE A 1 101 ? -7.277 -8.617 5.133 1.00 90.06 101 PHE A O 1
ATOM 817 N N . VAL A 1 102 ? -9.201 -7.524 5.562 1.00 88.69 102 VAL A N 1
ATOM 818 C CA . VAL A 1 102 ? -10.101 -8.655 5.329 1.00 88.69 102 VAL A CA 1
ATOM 819 C C . VAL A 1 102 ? -10.793 -8.440 3.993 1.00 88.69 102 VAL A C 1
ATOM 821 O O . VAL A 1 102 ? -11.624 -7.547 3.852 1.00 88.69 102 VAL A O 1
ATOM 824 N N . VAL A 1 103 ? -10.420 -9.239 2.995 1.00 87.12 103 VAL A N 1
ATOM 825 C CA . VAL A 1 103 ? -11.026 -9.192 1.660 1.00 87.12 103 VAL A CA 1
ATOM 826 C C . VAL A 1 103 ? -12.317 -10.003 1.676 1.00 87.12 103 VAL A C 1
ATOM 828 O O . VAL A 1 103 ? -12.316 -11.174 2.058 1.00 87.12 103 VAL A O 1
ATOM 831 N N . ASN A 1 104 ? -13.422 -9.395 1.253 1.00 82.19 104 ASN A N 1
ATOM 832 C CA . ASN A 1 104 ? -14.686 -10.103 1.116 1.00 82.19 104 ASN A CA 1
ATOM 833 C C . ASN A 1 104 ? -14.706 -10.917 -0.189 1.00 82.19 104 ASN A C 1
ATOM 835 O O . ASN A 1 104 ? -14.773 -10.361 -1.284 1.00 82.19 104 ASN A O 1
ATOM 839 N N . GLY A 1 105 ? -14.669 -12.246 -0.069 1.00 72.81 105 GLY A N 1
ATOM 840 C CA . GLY A 1 105 ? -14.656 -13.166 -1.212 1.00 72.81 105 GLY A CA 1
ATOM 841 C C . GLY A 1 105 ? -15.993 -13.325 -1.944 1.00 72.81 105 GLY A C 1
ATOM 842 O O . GLY A 1 105 ? -16.041 -14.020 -2.953 1.00 72.81 105 GLY A O 1
ATOM 843 N N . ASN A 1 106 ? -17.078 -12.718 -1.450 1.00 76.75 106 ASN A N 1
ATOM 844 C CA . ASN A 1 106 ? -18.393 -12.768 -2.100 1.00 76.75 106 ASN A CA 1
ATOM 845 C C . ASN A 1 106 ? -18.634 -11.599 -3.076 1.00 76.75 106 ASN A C 1
ATOM 847 O O . ASN A 1 106 ? -19.668 -11.550 -3.742 1.00 76.75 106 ASN A O 1
ATOM 851 N N . ASP A 1 107 ? -17.718 -10.632 -3.136 1.00 78.50 107 ASP A N 1
ATOM 852 C CA . ASP A 1 107 ? -17.845 -9.501 -4.048 1.00 78.50 107 ASP A CA 1
ATOM 853 C C . ASP A 1 107 ? -17.387 -9.862 -5.475 1.00 78.50 107 ASP A C 1
ATOM 855 O O . ASP A 1 107 ? -16.721 -10.873 -5.708 1.00 78.50 107 ASP A O 1
ATOM 859 N N . GLN A 1 108 ? -17.759 -9.037 -6.461 1.00 75.69 108 GLN A N 1
ATOM 860 C CA . GLN A 1 108 ? -17.373 -9.283 -7.852 1.00 75.69 108 GLN A CA 1
ATOM 861 C C . GLN A 1 108 ? -15.840 -9.251 -8.016 1.00 75.69 108 GLN A C 1
ATOM 863 O O . GLN A 1 108 ? -15.168 -8.440 -7.377 1.00 75.69 108 GLN A O 1
ATOM 868 N N . PRO A 1 109 ? -15.257 -10.033 -8.944 1.00 72.00 109 PRO A N 1
ATOM 869 C CA . PRO A 1 109 ? -13.807 -10.045 -9.163 1.00 72.00 109 PRO A CA 1
ATOM 870 C C . PRO A 1 109 ? -13.226 -8.683 -9.557 1.00 72.00 109 PRO A C 1
ATOM 872 O O . PRO A 1 109 ? -12.028 -8.465 -9.432 1.00 72.00 109 PRO A O 1
ATOM 875 N N . THR A 1 110 ? -14.061 -7.775 -10.066 1.00 72.25 110 THR A N 1
ATOM 876 C CA . THR A 1 110 ? -13.708 -6.419 -10.505 1.00 72.25 110 THR A CA 1
ATOM 877 C C . THR A 1 110 ? -13.926 -5.354 -9.432 1.00 72.25 110 THR A C 1
ATOM 879 O O . THR A 1 110 ? -13.389 -4.252 -9.556 1.00 72.25 110 THR A O 1
ATOM 882 N N . ALA A 1 111 ? -14.689 -5.665 -8.383 1.00 75.75 111 ALA A N 1
ATOM 883 C CA . ALA A 1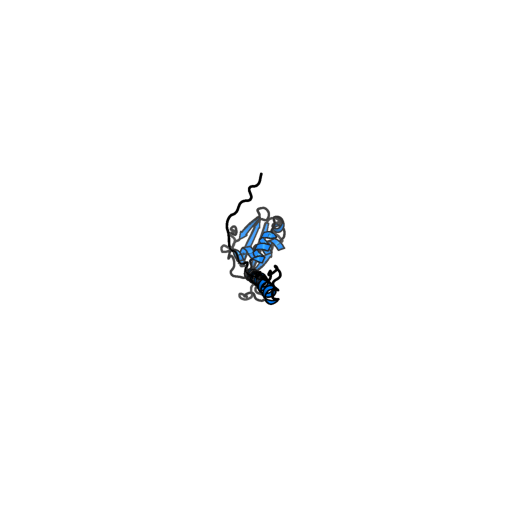 111 ? -15.053 -4.734 -7.329 1.00 75.75 111 ALA A CA 1
ATOM 884 C C . ALA A 1 111 ? -15.049 -5.458 -5.985 1.00 75.75 111 ALA A C 1
ATOM 886 O O . ALA A 1 111 ? -15.928 -6.271 -5.736 1.00 75.75 111 ALA A O 1
ATOM 887 N N . SER A 1 112 ? -14.086 -5.156 -5.116 1.00 85.31 112 SER A N 1
ATOM 888 C CA . SER A 1 112 ? -13.934 -5.852 -3.831 1.00 85.31 112 SER A CA 1
ATOM 889 C C . SER A 1 112 ? -14.082 -4.888 -2.665 1.00 85.31 112 SER A C 1
ATOM 891 O O . SER A 1 112 ? -13.536 -3.779 -2.695 1.00 85.31 112 SER A O 1
ATOM 893 N N . ARG A 1 113 ? -14.792 -5.310 -1.618 1.00 89.88 113 ARG A N 1
ATOM 894 C CA . ARG A 1 113 ? -14.794 -4.628 -0.326 1.00 89.88 113 ARG A CA 1
ATOM 895 C C . ARG A 1 113 ? -13.722 -5.244 0.557 1.00 89.88 113 ARG A C 1
ATOM 897 O O . ARG 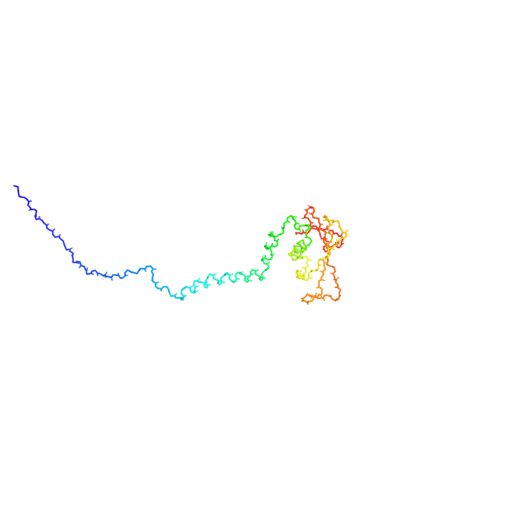A 1 113 ? -13.620 -6.463 0.679 1.00 89.88 113 ARG A O 1
ATOM 904 N N . ILE A 1 114 ? -12.912 -4.381 1.149 1.00 90.75 114 ILE A N 1
ATOM 905 C CA . ILE A 1 114 ? -11.830 -4.768 2.041 1.00 90.75 114 ILE A CA 1
ATOM 906 C C . ILE A 1 114 ? -12.051 -4.042 3.358 1.00 90.75 114 ILE A C 1
ATOM 908 O O . ILE A 1 114 ? -11.974 -2.816 3.409 1.00 90.75 114 ILE A O 1
ATOM 912 N N . ASP A 1 115 ? -12.334 -4.789 4.416 1.00 91.12 115 ASP A N 1
ATOM 913 C CA . ASP A 1 115 ? -12.453 -4.219 5.751 1.00 91.12 115 ASP A CA 1
ATOM 914 C C . ASP A 1 115 ? -11.055 -4.057 6.353 1.00 91.12 115 ASP A C 1
ATOM 916 O O . ASP A 1 115 ? -10.253 -4.996 6.368 1.00 91.12 115 ASP A O 1
ATOM 920 N N . VAL A 1 116 ? -10.757 -2.851 6.832 1.00 90.38 116 VAL A N 1
ATOM 921 C CA . VAL A 1 116 ? -9.510 -2.539 7.531 1.00 90.38 116 VAL A CA 1
ATOM 922 C C . VAL A 1 116 ? -9.792 -2.561 9.023 1.00 90.38 116 VAL A C 1
ATOM 924 O O . VAL A 1 116 ? -10.660 -1.842 9.522 1.00 90.38 116 VAL A O 1
ATOM 927 N N . MET A 1 117 ? -9.063 -3.409 9.734 1.00 88.75 117 MET A N 1
ATOM 928 C CA . MET A 1 117 ? -9.254 -3.661 11.156 1.00 88.75 117 MET A CA 1
ATOM 929 C C . MET A 1 117 ? -7.938 -3.495 11.910 1.00 88.75 117 MET A C 1
ATOM 931 O O . MET A 1 117 ? -6.856 -3.720 11.358 1.00 88.75 117 MET A O 1
ATOM 935 N N . GLU A 1 118 ? -8.034 -3.137 13.185 1.00 86.19 118 GLU A N 1
ATOM 936 C CA . GLU A 1 118 ? -6.883 -3.098 14.086 1.00 86.19 118 GLU A CA 1
ATOM 937 C C . GLU A 1 118 ? -6.509 -4.524 14.508 1.00 86.19 118 GLU A C 1
ATOM 939 O O . GLU A 1 118 ? -7.352 -5.343 14.890 1.00 86.19 118 GLU A O 1
ATOM 944 N N . LYS A 1 119 ? -5.219 -4.848 14.427 1.00 82.12 119 LYS A N 1
ATOM 945 C CA . LYS A 1 119 ? -4.674 -6.122 14.891 1.00 82.12 119 LYS A CA 1
ATOM 946 C C . LYS A 1 119 ? -4.282 -5.999 16.361 1.00 82.12 119 LYS A C 1
ATOM 948 O O . LYS A 1 119 ? -3.239 -5.441 16.681 1.00 82.12 119 LYS A O 1
ATOM 953 N N . SER A 1 120 ? -5.033 -6.651 17.239 1.00 74.19 120 SER A N 1
ATOM 954 C CA . SER A 1 120 ? -4.818 -6.595 18.696 1.00 74.19 120 SER A CA 1
ATOM 955 C C . SER A 1 120 ? -3.799 -7.613 19.247 1.00 74.19 120 SER A C 1
ATOM 957 O O . SER A 1 120 ? -3.813 -7.920 20.436 1.00 74.19 120 SER A O 1
ATOM 959 N N . THR A 1 121 ? -2.925 -8.193 18.413 1.00 70.12 121 THR A N 1
ATOM 960 C CA . THR A 1 121 ? -1.997 -9.274 18.822 1.00 70.12 121 THR A CA 1
ATOM 961 C C . THR A 1 121 ? -0.526 -8.890 18.648 1.00 70.12 121 THR A C 1
ATOM 963 O O . THR A 1 121 ? -0.153 -8.344 17.607 1.00 70.12 121 THR A O 1
ATOM 966 N N . GLY A 1 122 ? 0.336 -9.296 19.587 1.00 74.69 122 GLY A N 1
ATOM 967 C CA . GLY A 1 122 ? 1.794 -9.156 19.487 1.00 74.69 122 GLY A CA 1
ATOM 968 C C . GLY A 1 122 ? 2.308 -7.821 20.030 1.00 74.69 122 GLY A C 1
ATOM 969 O O . GLY A 1 122 ? 2.033 -7.479 21.173 1.00 74.69 122 GLY A O 1
ATOM 970 N N . THR A 1 123 ? 3.081 -7.082 19.224 1.00 74.38 123 THR A N 1
ATOM 971 C CA . THR A 1 123 ? 3.623 -5.750 19.584 1.00 74.38 123 THR A CA 1
ATOM 972 C C . THR A 1 123 ? 2.674 -4.596 19.244 1.00 74.38 123 THR A C 1
ATOM 974 O O . THR A 1 123 ? 3.038 -3.432 19.398 1.00 74.38 123 THR A O 1
ATOM 977 N N . CYS A 1 124 ? 1.482 -4.909 18.738 1.00 77.94 124 CYS A N 1
ATOM 978 C CA . CYS A 1 124 ? 0.470 -3.931 18.367 1.00 77.94 124 CYS A CA 1
ATOM 979 C C . CYS A 1 124 ? -0.370 -3.536 19.588 1.00 77.94 124 CYS A C 1
ATOM 981 O O . CYS A 1 124 ? -0.685 -4.409 20.403 1.00 77.94 124 CYS A O 1
ATOM 983 N N . PRO A 1 125 ? -0.707 -2.243 19.748 1.00 72.25 125 PRO A N 1
ATOM 984 C CA . PRO A 1 125 ? -1.554 -1.797 20.844 1.00 72.25 125 PRO A CA 1
ATOM 985 C C . PRO A 1 125 ? -2.902 -2.519 20.757 1.00 72.25 125 PRO A C 1
ATOM 987 O O . PRO A 1 125 ? -3.508 -2.582 19.695 1.00 72.25 125 PRO A O 1
ATOM 990 N N . ALA A 1 126 ? -3.345 -3.106 21.866 1.00 60.50 126 ALA A N 1
ATOM 991 C CA . ALA A 1 126 ? -4.606 -3.831 21.937 1.00 60.50 126 ALA A CA 1
ATOM 992 C C . ALA A 1 126 ? -5.649 -2.957 22.649 1.00 60.50 126 ALA A C 1
ATOM 994 O O . ALA A 1 126 ? -5.707 -2.969 23.886 1.00 60.50 126 ALA A O 1
ATOM 995 N N . PRO A 1 127 ? -6.475 -2.183 21.925 1.00 62.50 127 PRO A N 1
ATOM 996 C CA . PRO A 1 127 ? -7.692 -1.662 22.518 1.00 62.50 127 PRO A CA 1
ATOM 997 C C . PRO A 1 127 ? -8.553 -2.859 22.941 1.00 62.50 127 PRO A C 1
ATOM 999 O O . PRO A 1 127 ? -8.717 -3.824 22.203 1.00 62.50 127 PRO A O 1
ATOM 1002 N N . LYS A 1 128 ? -8.980 -2.829 24.206 1.00 58.69 128 LYS A N 1
ATOM 1003 C CA . LYS A 1 128 ? -9.716 -3.857 24.964 1.00 58.69 128 LYS A CA 1
ATOM 1004 C C . LYS A 1 128 ? -10.380 -4.963 24.116 1.00 58.69 128 LYS A C 1
ATOM 1006 O O . LYS A 1 128 ? -11.553 -4.864 23.792 1.00 58.69 128 LYS A O 1
ATOM 1011 N N . GLY A 1 129 ? -9.641 -6.041 23.843 1.00 58.09 129 GLY A N 1
ATOM 1012 C CA . GLY A 1 129 ? -10.155 -7.383 23.521 1.00 58.09 129 GLY A CA 1
ATOM 1013 C C . GLY A 1 129 ? -10.947 -7.589 22.222 1.00 58.09 129 GLY A C 1
ATOM 1014 O O . GLY A 1 129 ? -11.152 -8.742 21.852 1.00 58.09 129 GLY A O 1
ATOM 1015 N N . GLU A 1 130 ? -11.361 -6.538 21.518 1.00 62.38 130 GLU A N 1
ATOM 1016 C CA . GLU A 1 130 ? -12.191 -6.642 20.315 1.00 62.38 130 GLU A CA 1
ATOM 1017 C C . GLU A 1 130 ? -11.406 -6.249 19.058 1.00 62.38 130 GLU A C 1
ATOM 1019 O O . GLU A 1 130 ? -10.589 -5.327 19.063 1.00 62.38 130 GLU A O 1
ATOM 1024 N N . LEU A 1 131 ? -11.638 -6.987 17.967 1.00 68.44 131 LEU A N 1
ATOM 1025 C CA . LEU A 1 131 ? -11.128 -6.645 16.641 1.00 68.44 131 LEU A CA 1
ATOM 1026 C C . LEU A 1 131 ? -11.933 -5.447 16.127 1.00 68.44 131 LEU A C 1
ATOM 1028 O O . LEU A 1 131 ? -13.026 -5.605 15.580 1.00 68.44 131 LEU A O 1
ATOM 1032 N N . ASN A 1 132 ? -11.416 -4.242 16.350 1.00 81.88 132 ASN A N 1
ATOM 1033 C CA . ASN A 1 132 ? -12.123 -3.029 15.974 1.00 81.88 132 ASN A CA 1
ATOM 1034 C C . ASN A 1 132 ? -11.999 -2.782 14.465 1.00 81.88 132 ASN A C 1
ATOM 1036 O O . ASN A 1 132 ? -10.896 -2.763 13.907 1.00 81.88 132 ASN A O 1
ATOM 1040 N N . LYS A 1 133 ? -13.136 -2.593 13.792 1.00 87.25 133 LYS A N 1
ATOM 1041 C CA . LYS A 1 133 ? -13.148 -2.200 12.382 1.00 87.25 133 LYS A CA 1
ATOM 1042 C C . LYS A 1 133 ? -12.917 -0.695 12.289 1.00 87.25 133 LYS A C 1
ATOM 1044 O O . LYS A 1 133 ? -13.728 0.079 12.787 1.00 87.25 133 LYS A O 1
ATOM 1049 N N . LEU A 1 134 ? -11.853 -0.295 11.598 1.00 88.75 134 LEU A N 1
ATOM 1050 C CA . LEU A 1 134 ? -11.516 1.110 11.380 1.00 88.75 134 LEU A CA 1
ATOM 1051 C C . LEU A 1 134 ? -12.398 1.733 10.300 1.00 88.75 134 LEU A C 1
ATOM 1053 O O . LEU A 1 134 ? -13.052 2.747 10.524 1.00 88.75 134 LEU A O 1
ATOM 1057 N N . PHE A 1 135 ? -12.389 1.126 9.117 1.00 92.00 135 PHE A N 1
ATOM 1058 C CA . PHE A 1 135 ? -13.122 1.581 7.941 1.00 92.00 135 PHE A CA 1
ATOM 105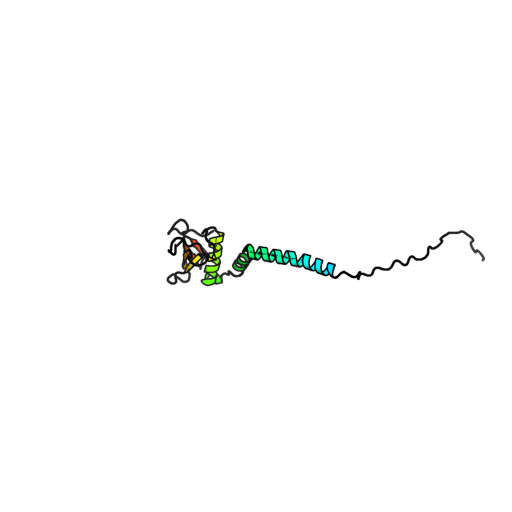9 C C . PHE A 1 135 ? -13.142 0.477 6.878 1.00 92.00 135 PHE A C 1
ATOM 1061 O O . PHE A 1 135 ? -12.432 -0.526 6.957 1.00 92.00 135 PHE A O 1
ATOM 1068 N N . THR A 1 136 ? -13.964 0.683 5.865 1.00 92.94 136 THR A N 1
ATOM 1069 C CA . THR A 1 136 ? -14.140 -0.153 4.687 1.00 92.94 136 THR A CA 1
ATOM 1070 C C . THR A 1 136 ? -13.474 0.521 3.492 1.00 92.94 136 THR A C 1
ATOM 1072 O O . THR A 1 136 ? -13.680 1.708 3.224 1.00 92.94 136 THR A O 1
ATOM 1075 N N . LEU A 1 137 ? -12.728 -0.248 2.711 1.00 92.56 137 LEU A N 1
ATOM 1076 C CA . LEU A 1 137 ? -12.250 0.144 1.393 1.00 92.56 137 LEU A CA 1
ATOM 1077 C C . LEU A 1 137 ? -13.114 -0.515 0.319 1.00 92.56 137 LEU A C 1
ATOM 1079 O O . LEU A 1 137 ? -13.413 -1.704 0.389 1.00 92.56 137 LEU A O 1
ATOM 1083 N N . LYS A 1 138 ? -13.497 0.252 -0.697 1.00 91.75 138 LYS A N 1
ATOM 1084 C CA . LYS A 1 138 ? -14.059 -0.262 -1.948 1.00 91.75 138 LYS A CA 1
ATOM 1085 C C . LYS A 1 138 ? -13.014 -0.106 -3.031 1.00 91.75 138 LYS A C 1
ATOM 1087 O O . LYS A 1 138 ? -12.619 1.013 -3.347 1.00 91.75 138 LYS A O 1
ATOM 1092 N N . VAL A 1 139 ? -12.581 -1.221 -3.594 1.00 91.19 139 VAL A N 1
ATOM 1093 C CA . VAL A 1 139 ? -11.605 -1.237 -4.678 1.00 91.19 139 VAL A CA 1
ATOM 1094 C C . VAL A 1 139 ? -12.340 -1.466 -5.982 1.00 91.19 139 VAL A C 1
ATOM 1096 O O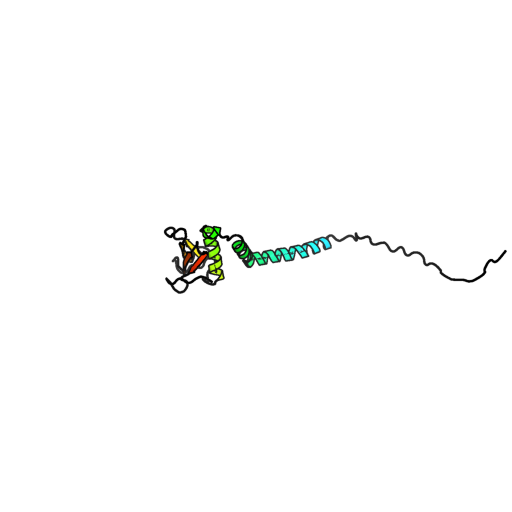 . VAL A 1 139 ? -12.935 -2.522 -6.171 1.00 91.19 139 VAL A O 1
ATOM 1099 N N . ASP A 1 140 ? -12.264 -0.494 -6.881 1.00 90.06 140 ASP A N 1
ATOM 1100 C CA . ASP A 1 140 ? -12.630 -0.653 -8.280 1.00 90.06 140 ASP A CA 1
ATOM 1101 C C . ASP A 1 140 ? -11.365 -1.019 -9.063 1.00 90.06 140 ASP A C 1
ATOM 1103 O O . ASP A 1 140 ? -10.512 -0.171 -9.345 1.00 90.06 140 ASP A O 1
ATOM 1107 N N . ARG A 1 141 ? -11.219 -2.308 -9.381 1.00 88.94 141 ARG A N 1
ATOM 1108 C CA . ARG A 1 141 ? -10.031 -2.831 -10.070 1.00 88.94 141 ARG A CA 1
ATOM 1109 C C . ARG A 1 141 ? -10.014 -2.450 -11.549 1.00 88.94 141 ARG A C 1
ATOM 1111 O O . ARG A 1 141 ? -8.935 -2.343 -12.129 1.00 88.94 141 ARG A O 1
ATOM 1118 N N . MET A 1 142 ? -11.185 -2.214 -12.150 1.00 86.38 142 MET A N 1
ATOM 1119 C CA . MET A 1 142 ? -11.295 -1.798 -13.551 1.00 86.38 142 MET A CA 1
ATOM 1120 C C . MET A 1 142 ? -10.810 -0.364 -13.732 1.00 86.38 142 MET A C 1
ATOM 1122 O O . MET A 1 142 ? -9.961 -0.102 -14.584 1.00 86.38 142 MET A O 1
ATOM 1126 N N . ASN A 1 143 ? -11.309 0.547 -12.895 1.00 87.50 143 ASN A N 1
ATOM 1127 C CA . ASN A 1 143 ? -10.935 1.958 -12.939 1.00 87.50 143 ASN A CA 1
ATOM 1128 C C . ASN A 1 143 ? -9.649 2.257 -12.158 1.00 87.50 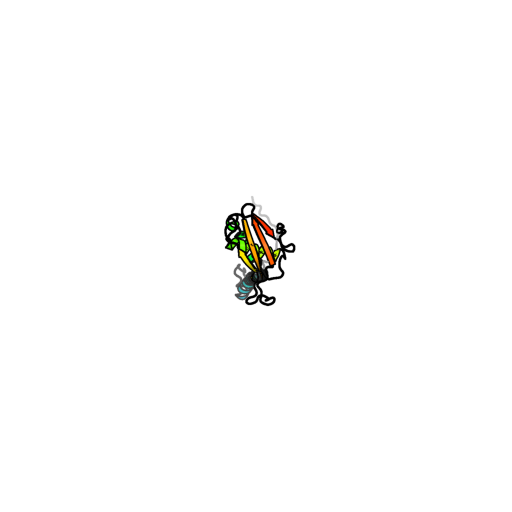143 ASN A C 1
ATOM 1130 O O . ASN A 1 143 ? -9.101 3.347 -12.301 1.00 87.50 143 ASN A O 1
ATOM 1134 N N . ARG A 1 144 ? -9.132 1.290 -11.383 1.00 88.69 144 ARG A N 1
ATOM 1135 C CA . ARG A 1 144 ? -7.929 1.419 -10.537 1.00 88.69 144 ARG A CA 1
ATOM 1136 C C . ARG A 1 144 ? -8.079 2.528 -9.499 1.00 88.69 144 ARG A C 1
ATOM 1138 O O . ARG A 1 144 ? -7.164 3.315 -9.254 1.00 88.69 144 ARG A O 1
ATOM 1145 N N . ILE A 1 145 ? -9.267 2.596 -8.909 1.00 89.62 145 ILE A N 1
ATOM 1146 C CA . ILE A 1 145 ? -9.635 3.599 -7.914 1.00 89.62 145 ILE A CA 1
ATOM 1147 C C . ILE A 1 145 ? -9.995 2.876 -6.626 1.00 89.62 145 ILE A C 1
ATOM 1149 O O . ILE A 1 145 ? -10.583 1.796 -6.628 1.00 89.62 145 ILE A O 1
ATOM 1153 N N . VAL A 1 146 ? -9.632 3.491 -5.508 1.00 91.88 146 VAL A N 1
ATOM 1154 C CA . VAL A 1 146 ? -10.002 3.011 -4.185 1.00 91.88 146 VAL A CA 1
ATOM 1155 C C . VAL A 1 146 ? -10.803 4.098 -3.496 1.00 91.88 146 VAL A C 1
ATOM 1157 O O . VAL A 1 146 ? -10.406 5.262 -3.478 1.00 91.88 146 VAL A O 1
ATOM 1160 N N . PHE A 1 147 ? -11.922 3.699 -2.914 1.00 93.06 147 PHE A N 1
ATOM 1161 C CA . PHE A 1 147 ? -12.756 4.543 -2.082 1.00 93.06 147 PHE A CA 1
ATOM 1162 C C . PHE A 1 147 ? -12.699 4.057 -0.638 1.00 93.06 147 PHE A C 1
ATOM 1164 O O . PHE A 1 147 ? -12.526 2.866 -0.390 1.00 93.06 147 PHE A O 1
ATOM 1171 N N . SER A 1 148 ? -12.882 4.961 0.311 1.00 93.31 148 SER A N 1
ATOM 1172 C CA . SER A 1 148 ? -12.921 4.674 1.737 1.00 93.31 148 SER A CA 1
ATOM 1173 C C . SER A 1 148 ? -14.099 5.374 2.393 1.00 93.31 148 SER A C 1
ATOM 1175 O O . SER A 1 148 ? -14.465 6.469 1.976 1.00 93.31 148 SER A O 1
ATOM 1177 N N . ASP A 1 149 ? -14.670 4.748 3.417 1.00 93.00 149 ASP A N 1
ATOM 1178 C CA . ASP A 1 149 ? -15.668 5.354 4.308 1.00 93.00 149 ASP A CA 1
ATOM 1179 C C . ASP A 1 149 ? -15.068 5.886 5.621 1.00 93.00 149 ASP A C 1
ATOM 1181 O O . ASP A 1 149 ? -15.764 6.085 6.621 1.00 93.00 149 ASP A O 1
ATOM 1185 N N . GLN A 1 150 ? -13.755 6.128 5.627 1.00 89.69 150 GLN A N 1
ATOM 1186 C CA . GLN A 1 150 ? -13.043 6.661 6.777 1.00 89.69 150 GLN A CA 1
ATOM 1187 C C . GLN A 1 150 ? -13.662 7.990 7.244 1.00 89.69 150 GLN A C 1
ATOM 1189 O O . GLN A 1 150 ? -13.875 8.915 6.460 1.00 89.69 150 GLN A O 1
ATOM 1194 N N . GLY A 1 151 ? -13.966 8.081 8.542 1.00 85.69 151 GLY A N 1
ATOM 1195 C CA . GLY A 1 151 ? -14.589 9.263 9.150 1.00 85.69 151 GLY A CA 1
ATOM 1196 C C . GLY A 1 151 ? -16.064 9.474 8.783 1.00 85.69 151 GLY A C 1
ATOM 1197 O O . GLY A 1 151 ? -16.700 10.364 9.341 1.00 85.69 151 GLY A O 1
ATOM 1198 N N . SER A 1 152 ? -16.628 8.655 7.890 1.00 88.19 152 SER A N 1
ATOM 1199 C CA . SER A 1 152 ? -18.016 8.754 7.428 1.00 88.19 152 SER A CA 1
ATOM 1200 C C . SER A 1 152 ? -18.581 7.367 7.072 1.00 88.19 152 SER A C 1
ATOM 1202 O O . SER A 1 152 ? -18.794 7.059 5.900 1.00 88.19 152 SER A O 1
ATOM 1204 N N . PRO A 1 153 ? -18.848 6.500 8.074 1.00 87.69 153 PRO A N 1
ATOM 1205 C CA . PRO A 1 153 ? -19.257 5.117 7.834 1.00 87.69 153 PRO A CA 1
ATOM 1206 C C . PRO A 1 153 ? -20.425 5.005 6.844 1.00 87.69 153 PRO A C 1
ATOM 1208 O O . PRO A 1 153 ? -21.490 5.591 7.043 1.00 87.69 153 PRO A O 1
ATOM 1211 N N . GLY A 1 154 ? -20.227 4.243 5.766 1.00 86.12 154 GLY A N 1
ATOM 1212 C CA . GLY A 1 154 ? -21.213 4.062 4.696 1.00 86.12 154 GLY A CA 1
ATOM 1213 C C . GLY A 1 154 ? -21.173 5.091 3.557 1.00 86.12 154 GLY A C 1
ATOM 1214 O O . GLY A 1 154 ? -21.728 4.801 2.493 1.00 86.12 154 GLY A O 1
ATOM 1215 N N . GLN A 1 155 ? -20.491 6.230 3.710 1.00 91.44 155 GLN A N 1
ATOM 1216 C CA . GLN A 1 155 ? -20.237 7.182 2.623 1.00 91.44 155 GLN A CA 1
ATOM 1217 C C . GLN A 1 155 ? -18.823 6.991 2.090 1.00 91.44 155 GLN A C 1
ATOM 1219 O O . GLN A 1 155 ? -17.856 7.122 2.818 1.00 91.44 155 GLN A O 1
ATOM 1224 N N . PHE A 1 156 ? -18.698 6.647 0.811 1.00 91.69 156 PHE A N 1
ATOM 1225 C CA . PHE A 1 156 ? -17.410 6.294 0.225 1.00 91.69 156 PHE A CA 1
ATOM 1226 C C . PHE A 1 156 ? -16.835 7.466 -0.564 1.00 91.69 156 PHE A C 1
ATOM 1228 O O . PHE A 1 156 ? -17.469 7.970 -1.493 1.00 91.69 156 PHE A O 1
ATOM 1235 N N . HIS A 1 157 ? -15.608 7.846 -0.231 1.00 92.19 157 HIS A N 1
ATOM 1236 C CA . HIS A 1 157 ? -14.862 8.920 -0.877 1.00 92.19 157 HIS A CA 1
ATOM 1237 C C . HIS A 1 157 ? -13.548 8.382 -1.449 1.00 92.19 157 HIS A C 1
ATOM 1239 O O . HIS A 1 157 ? -12.971 7.464 -0.867 1.00 92.19 157 HIS A O 1
ATOM 1245 N N . PRO A 1 158 ? -13.070 8.895 -2.595 1.00 89.62 158 PRO A N 1
ATOM 1246 C CA . PRO A 1 158 ? -11.799 8.454 -3.155 1.00 89.62 158 PRO A CA 1
ATOM 1247 C C . PRO A 1 158 ? -10.669 8.737 -2.163 1.00 89.62 158 PRO A C 1
ATOM 1249 O O . PRO A 1 158 ? -10.593 9.831 -1.602 1.00 89.62 158 PRO A O 1
ATOM 1252 N N . ILE A 1 159 ? -9.801 7.749 -1.938 1.00 85.69 159 ILE A N 1
ATOM 1253 C CA . ILE A 1 159 ? -8.626 7.965 -1.091 1.00 85.69 159 ILE A CA 1
ATOM 1254 C C . ILE A 1 159 ? -7.624 8.869 -1.826 1.00 85.69 159 ILE A C 1
ATOM 1256 O O . ILE A 1 159 ? -7.442 8.686 -3.037 1.00 85.69 159 ILE A O 1
ATOM 1260 N N . PRO A 1 160 ? -6.977 9.812 -1.120 1.00 73.12 160 PRO A N 1
ATOM 1261 C CA . PRO A 1 160 ? -5.989 10.704 -1.716 1.00 73.12 160 PRO A CA 1
ATOM 1262 C C . PRO A 1 160 ? -4.760 9.968 -2.279 1.00 73.12 160 PRO A C 1
ATOM 1264 O O . PRO A 1 160 ? -4.516 8.782 -1.929 1.00 73.12 160 PRO A O 1
#

Foldseek 3Di:
DDDDDDDDDDDDDDDDDDPDPPPPPCPPDDPVNVVVVCCVVVVVVVVVVVCCVVVCVVVVVCLVVVDDLCLLLPPVNVLSNVLVLCVVLVLDPWHSVQWDWAWDPVDDSQKIKIWIWGRQDDPTPHDPPDTGTQWIWIARSPVRWIWICHPNHPDTDTRD

Radius of gyration: 36.88 Å; chains: 1; bounding box: 113×52×74 Å

pLDDT: mean 75.45, std 14.67, range [40.44, 93.31]

Secondary structure (DSSP, 8-state):
-------------PPP--------S-----HHHHHHHHHHHHHHHHHHHHHHHHHTHHHHHHHHHH--GGGGS-HHHHHHHHHHHHHHTTS-SS-GGGEEEEE-TTS-TTEEEEEEEE--STTS---TTS--EEEEEEEETTTTEEEE-TTSTT--EE--

Organism: NCBI:txid431306